Protein AF-0000000080838580 (afdb_homodimer)

Structure (mmCIF, N/CA/C/O backbone):
data_AF-0000000080838580-model_v1
#
loop_
_entity.id
_entity.type
_entity.pdbx_description
1 polymer 'Uncharacterized protein'
#
loop_
_atom_site.group_PDB
_atom_site.id
_atom_site.type_symbol
_atom_site.label_atom_id
_atom_site.label_alt_id
_atom_site.label_comp_id
_atom_site.label_asym_id
_atom_site.label_entity_id
_atom_site.label_seq_id
_atom_site.pdbx_PDB_ins_code
_atom_site.Cartn_x
_atom_site.Cartn_y
_atom_site.Cartn_z
_atom_site.occupancy
_atom_site.B_iso_or_equiv
_atom_site.auth_seq_id
_atom_site.auth_comp_id
_atom_site.auth_asym_id
_atom_site.auth_atom_id
_atom_site.pdbx_PDB_model_num
ATOM 1 N N . MET A 1 1 ? -14.602 27.422 -0.033 1 54.56 1 MET A N 1
ATOM 2 C CA . MET A 1 1 ? -15.273 26.141 -0.211 1 54.56 1 MET A CA 1
ATOM 3 C C . MET A 1 1 ? -15.5 25.453 1.131 1 54.56 1 MET A C 1
ATOM 5 O O . MET A 1 1 ? -14.609 25.438 1.981 1 54.56 1 MET A O 1
ATOM 9 N N . ASP A 1 2 ? -16.719 25.078 1.575 1 74.81 2 ASP A N 1
ATOM 10 C CA . ASP A 1 2 ? -17.125 24.5 2.859 1 74.81 2 ASP A CA 1
ATOM 11 C C . ASP A 1 2 ? -16.375 23.203 3.135 1 74.81 2 ASP A C 1
ATOM 13 O O . ASP A 1 2 ? -16.125 22.422 2.213 1 74.81 2 ASP A O 1
ATOM 17 N N . LYS A 1 3 ? -15.555 23.125 4.098 1 78.5 3 LYS A N 1
ATOM 18 C CA . LYS A 1 3 ? -14.742 21.984 4.535 1 78.5 3 LYS A CA 1
ATOM 19 C C . LYS A 1 3 ? -15.484 20.672 4.324 1 78.5 3 LYS A C 1
ATOM 21 O O . LYS A 1 3 ? -14.883 19.672 3.918 1 78.5 3 LYS A O 1
ATOM 26 N N . ASN A 1 4 ? -16.719 20.703 4.469 1 80.69 4 ASN A N 1
ATOM 27 C CA . ASN A 1 4 ? -17.547 19.516 4.293 1 80.69 4 ASN A CA 1
ATOM 28 C C . ASN A 1 4 ? -17.625 19.094 2.83 1 80.69 4 ASN A C 1
ATOM 30 O O . ASN A 1 4 ? -17.609 17.906 2.521 1 80.69 4 ASN A O 1
ATOM 34 N N . TYR A 1 5 ? -17.625 20.141 2.041 1 82.31 5 TYR A N 1
ATOM 35 C CA . TYR A 1 5 ? -17.672 19.844 0.613 1 82.31 5 TYR A CA 1
ATOM 36 C C . TYR A 1 5 ? -16.359 19.234 0.136 1 82.31 5 TYR A C 1
ATOM 38 O O . TYR A 1 5 ? -16.359 18.266 -0.629 1 82.31 5 TYR A O 1
ATOM 46 N N . LYS A 1 6 ? -15.367 19.672 0.622 1 85.81 6 LYS A N 1
ATOM 47 C CA . LYS A 1 6 ? -14.047 19.188 0.215 1 85.81 6 LYS A CA 1
ATOM 48 C C . LYS A 1 6 ? -13.852 17.719 0.61 1 85.81 6 LYS A C 1
ATOM 50 O O . LYS A 1 6 ? -13.336 16.922 -0.178 1 85.81 6 LYS A O 1
ATOM 55 N N . ILE A 1 7 ? -14.258 17.344 1.806 1 89.69 7 ILE A N 1
ATOM 56 C CA . ILE A 1 7 ? -14.07 15.969 2.26 1 89.69 7 ILE A CA 1
ATOM 57 C C . ILE A 1 7 ? -14.992 15.031 1.469 1 89.69 7 ILE A C 1
ATOM 59 O O . ILE A 1 7 ? -14.609 13.906 1.145 1 89.69 7 ILE A O 1
ATOM 63 N N . THR A 1 8 ? -16.109 15.602 1.149 1 89 8 THR A N 1
ATOM 64 C CA . THR A 1 8 ? -17.031 14.797 0.361 1 89 8 THR A CA 1
ATOM 65 C C . THR A 1 8 ? -16.453 14.5 -1.02 1 89 8 THR A C 1
ATOM 67 O O . THR A 1 8 ? -16.5 13.359 -1.488 1 89 8 THR A O 1
ATOM 70 N N . LEU A 1 9 ? -15.922 15.438 -1.668 1 89.06 9 LEU A N 1
ATOM 71 C CA . LEU A 1 9 ? -15.32 15.258 -2.982 1 89.06 9 LEU A CA 1
ATOM 72 C C . LEU A 1 9 ? -14.109 14.328 -2.904 1 89.06 9 LEU A C 1
ATOM 74 O O . LEU A 1 9 ? -13.93 13.469 -3.768 1 89.06 9 LEU A O 1
ATOM 78 N N . SER A 1 10 ? -13.359 14.523 -1.883 1 91.06 10 SER A N 1
ATOM 79 C CA . SER A 1 10 ? -12.18 13.68 -1.72 1 91.06 10 SER A CA 1
ATOM 80 C C . SER A 1 10 ? -12.578 12.211 -1.551 1 91.06 10 SER A C 1
ATOM 82 O O . SER A 1 10 ? -11.906 11.32 -2.078 1 91.06 10 SER A O 1
ATOM 84 N N . LYS A 1 11 ? -13.594 12.023 -0.846 1 92.75 11 LYS A N 1
ATOM 85 C CA . LYS A 1 11 ? -14.078 10.664 -0.661 1 92.75 11 LYS A CA 1
ATOM 86 C C . LYS A 1 11 ? -14.539 10.062 -1.984 1 92.75 11 LYS A C 1
ATOM 88 O O . LYS A 1 11 ? -14.266 8.891 -2.268 1 92.75 11 LYS A O 1
ATOM 93 N N . GLU A 1 12 ? -15.203 10.828 -2.789 1 89.31 12 GLU A N 1
ATOM 94 C CA . GLU A 1 12 ? -15.695 10.328 -4.07 1 89.31 12 GLU A CA 1
ATOM 95 C C . GLU A 1 12 ? -14.547 10.016 -5.02 1 89.31 12 GLU A C 1
ATOM 97 O O . GLU A 1 12 ? -14.57 9 -5.719 1 89.31 12 GLU A O 1
ATOM 102 N N . VAL A 1 13 ? -13.625 10.836 -5.066 1 89.94 13 VAL A N 1
ATOM 103 C CA . VAL A 1 13 ? -12.453 10.594 -5.906 1 89.94 13 VAL A CA 1
ATOM 104 C C . VAL A 1 13 ? -11.727 9.336 -5.434 1 89.94 13 VAL A C 1
ATOM 106 O O . VAL A 1 13 ? -11.344 8.492 -6.246 1 89.94 13 VAL A O 1
ATOM 109 N N . ALA A 1 14 ? -11.539 9.203 -4.059 1 92.56 14 ALA A N 1
ATOM 110 C CA . ALA A 1 14 ? -10.891 8.016 -3.508 1 92.56 14 ALA A CA 1
ATOM 111 C C . ALA A 1 14 ? -11.664 6.75 -3.877 1 92.56 14 ALA A C 1
ATOM 113 O O . ALA A 1 14 ? -11.062 5.719 -4.188 1 92.56 14 ALA A O 1
ATOM 114 N N . ARG A 1 15 ? -12.961 6.828 -3.898 1 92.62 15 ARG A N 1
ATOM 115 C CA . ARG A 1 15 ? -13.797 5.699 -4.277 1 92.62 15 ARG A CA 1
ATOM 116 C C . ARG A 1 15 ? -13.523 5.273 -5.719 1 92.62 15 ARG A C 1
ATOM 118 O O . ARG A 1 15 ? -13.312 4.09 -5.992 1 92.62 15 ARG A O 1
ATOM 125 N N . GLU A 1 16 ? -13.523 6.199 -6.59 1 90.12 16 GLU A N 1
ATOM 126 C CA . GLU A 1 16 ? -13.305 5.914 -8.008 1 90.12 16 GLU A CA 1
ATOM 127 C C . GLU A 1 16 ? -11.914 5.332 -8.242 1 90.12 16 GLU A C 1
ATOM 129 O O . GLU A 1 16 ? -11.75 4.395 -9.023 1 90.12 16 GLU A O 1
ATOM 134 N N . CYS A 1 17 ? -10.992 5.914 -7.574 1 91.94 17 CYS A N 1
ATOM 135 C CA . CYS A 1 17 ? -9.633 5.414 -7.711 1 91.94 17 CYS A CA 1
ATOM 136 C C . CYS A 1 17 ? -9.508 4 -7.16 1 91.94 17 CYS A C 1
ATOM 138 O O . CYS A 1 17 ? -8.805 3.166 -7.73 1 91.94 17 CYS A O 1
ATOM 140 N N . ALA A 1 18 ? -10.18 3.74 -6.031 1 94.38 18 ALA A N 1
ATOM 141 C CA . ALA A 1 18 ? -10.164 2.398 -5.453 1 94.38 18 ALA A CA 1
ATOM 142 C C . ALA A 1 18 ? -10.789 1.384 -6.406 1 94.38 18 ALA A C 1
ATOM 144 O O . ALA A 1 18 ? -10.281 0.269 -6.555 1 94.38 18 ALA A O 1
ATOM 145 N N . TRP A 1 19 ? -11.766 1.766 -7.121 1 92.44 19 TRP A N 1
ATOM 146 C CA . TRP A 1 19 ? -12.367 0.903 -8.133 1 92.44 19 TRP A CA 1
ATOM 147 C C . TRP A 1 19 ? -11.375 0.602 -9.25 1 92.44 19 TRP A C 1
ATOM 149 O O . TRP A 1 19 ? -11.375 -0.502 -9.805 1 92.44 19 TRP A O 1
ATOM 159 N N . GLY A 1 20 ? -10.664 1.618 -9.609 1 90.38 20 GLY A N 1
ATOM 160 C CA . GLY A 1 20 ? -9.617 1.401 -10.594 1 90.38 20 GLY A CA 1
ATOM 161 C C . GLY A 1 20 ? -8.625 0.331 -10.18 1 90.38 20 GLY A C 1
ATOM 162 O O . GLY A 1 20 ? -8.203 -0.482 -11.008 1 90.38 20 GLY A O 1
ATOM 163 N N . VAL A 1 21 ? -8.281 0.317 -8.914 1 90.94 21 VAL A N 1
ATOM 164 C CA . VAL A 1 21 ? -7.363 -0.688 -8.383 1 90.94 21 VAL A CA 1
ATOM 165 C C . VAL A 1 21 ? -7.996 -2.072 -8.492 1 90.94 21 VAL A C 1
ATOM 167 O O . VAL A 1 21 ? -7.359 -3.02 -8.961 1 90.94 21 VAL A O 1
ATOM 170 N N . LEU A 1 22 ? -9.266 -2.141 -8.125 1 93.81 22 LEU A N 1
ATOM 171 C CA . LEU A 1 22 ? -9.961 -3.418 -8.188 1 93.81 22 LEU A CA 1
ATOM 172 C C . LEU A 1 22 ? -10.055 -3.922 -9.625 1 93.81 22 LEU A C 1
ATOM 174 O O . LEU A 1 22 ? -9.906 -5.121 -9.875 1 93.81 22 LEU A O 1
ATOM 178 N N . ALA A 1 23 ? -10.289 -3.055 -10.531 1 91.38 23 ALA A N 1
ATOM 179 C CA . ALA A 1 23 ? -10.352 -3.428 -11.938 1 91.38 23 ALA A CA 1
ATOM 180 C C . ALA A 1 23 ? -9.008 -3.971 -12.422 1 91.38 23 ALA A C 1
ATOM 182 O O . ALA A 1 23 ? -8.953 -4.945 -13.172 1 91.38 23 ALA A O 1
ATOM 183 N N . LYS A 1 24 ? -7.957 -3.326 -12.07 1 90.94 24 LYS A N 1
ATOM 184 C CA . LYS A 1 24 ? -6.625 -3.797 -12.453 1 90.94 24 LYS A CA 1
ATOM 185 C C . LYS A 1 24 ? -6.344 -5.18 -11.867 1 90.94 24 LYS A C 1
ATOM 187 O O . LYS A 1 24 ? -5.727 -6.02 -12.523 1 90.94 24 LYS A O 1
ATOM 192 N N . ILE A 1 25 ? -6.75 -5.41 -10.555 1 91.5 25 ILE A N 1
ATOM 193 C CA . ILE A 1 25 ? -6.574 -6.719 -9.938 1 91.5 25 ILE A CA 1
ATOM 194 C C . ILE A 1 25 ? -7.273 -7.781 -10.781 1 91.5 25 ILE A C 1
ATOM 196 O O . ILE A 1 25 ? -6.688 -8.828 -11.086 1 91.5 25 ILE A O 1
ATOM 200 N N . SER A 1 26 ? -8.469 -7.465 -11.203 1 90 26 SER A N 1
ATOM 201 C CA . SER A 1 26 ? -9.234 -8.406 -12.008 1 90 26 SER A CA 1
ATOM 202 C C . SER A 1 26 ? -8.523 -8.711 -13.328 1 90 26 SER A C 1
ATOM 204 O O . SER A 1 26 ? -8.445 -9.867 -13.742 1 90 26 SER A O 1
ATOM 206 N N . LYS A 1 27 ? -8.008 -7.727 -13.953 1 89.69 27 LYS A N 1
ATOM 207 C CA . LYS A 1 27 ? -7.289 -7.898 -15.211 1 89.69 27 LYS A CA 1
ATOM 208 C C . LYS A 1 27 ? -6.043 -8.758 -15.016 1 89.69 27 LYS A C 1
ATOM 210 O O . LYS A 1 27 ? -5.754 -9.633 -15.836 1 89.69 27 LYS A O 1
ATOM 215 N N 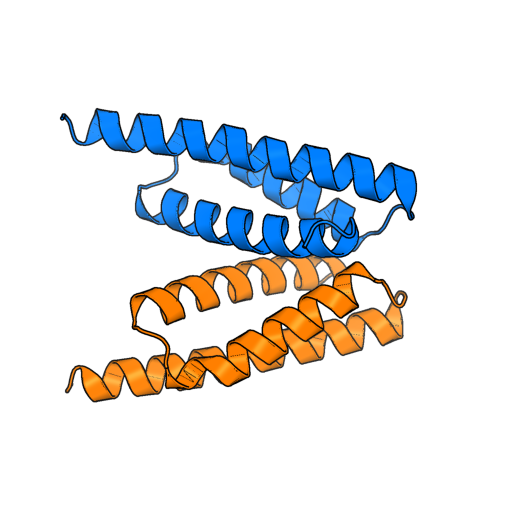. ILE A 1 28 ? -5.285 -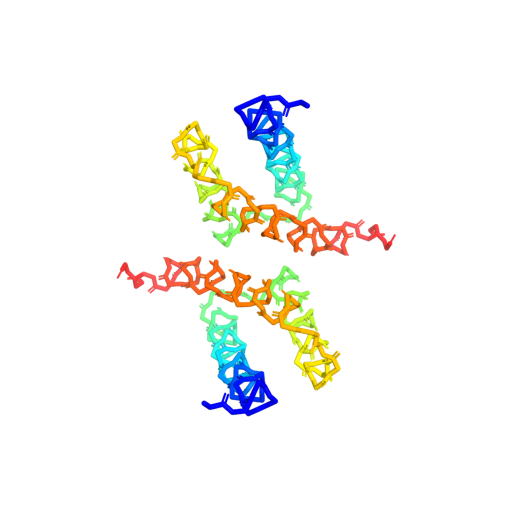8.523 -13.938 1 87.44 28 ILE A N 1
ATOM 216 C CA . ILE A 1 28 ? -4.059 -9.258 -13.648 1 87.44 28 ILE A CA 1
ATOM 217 C C . ILE A 1 28 ? -4.391 -10.719 -13.344 1 87.44 28 ILE A C 1
ATOM 219 O O . ILE A 1 28 ? -3.695 -11.633 -13.805 1 87.44 28 ILE A O 1
ATOM 223 N N . GLU A 1 29 ? -5.473 -10.938 -12.586 1 85.06 29 GLU A N 1
ATOM 224 C CA . GLU A 1 29 ? -5.891 -12.297 -12.266 1 85.06 29 GLU A CA 1
ATOM 225 C C . GLU A 1 29 ? -6.328 -13.047 -13.516 1 85.06 29 GLU A C 1
ATOM 227 O O . GLU A 1 29 ? -6.109 -14.258 -13.633 1 85.06 29 GLU A O 1
ATOM 232 N N . ASP A 1 30 ? -6.82 -12.344 -14.477 1 82.12 30 ASP A N 1
ATOM 233 C CA . ASP A 1 30 ? -7.273 -12.938 -15.727 1 82.12 30 ASP A CA 1
ATOM 234 C C . ASP A 1 30 ? -6.094 -13.289 -16.625 1 82.12 30 ASP A C 1
ATOM 236 O O . ASP A 1 30 ? -6.172 -14.219 -17.438 1 82.12 30 ASP A O 1
ATOM 240 N N . THR A 1 31 ? -4.984 -12.508 -16.469 1 80.62 31 THR A N 1
ATOM 241 C CA . THR A 1 31 ? -3.883 -12.633 -17.422 1 80.62 31 THR A CA 1
ATOM 242 C C . THR A 1 31 ? -2.793 -13.547 -16.859 1 80.62 31 THR A C 1
ATOM 244 O O . THR A 1 31 ? -2.148 -14.281 -17.625 1 80.62 31 THR A O 1
ATOM 247 N N . ILE A 1 32 ? -2.475 -13.422 -15.641 1 73 32 ILE A N 1
ATOM 248 C CA . ILE A 1 32 ? -1.345 -14.188 -15.125 1 73 32 ILE A CA 1
ATOM 249 C C . ILE A 1 32 ? -1.851 -15.32 -14.242 1 73 32 ILE A C 1
ATOM 251 O O . ILE A 1 32 ? -1.564 -16.5 -14.5 1 73 32 ILE A O 1
ATOM 255 N N . GLU A 1 33 ? -2.473 -15.305 -13.203 1 70.69 33 GLU A N 1
ATOM 256 C CA . GLU A 1 33 ? -3.021 -16.344 -12.336 1 70.69 33 GLU A CA 1
ATOM 257 C C . GLU A 1 33 ? -3.635 -15.742 -11.078 1 70.69 33 GLU A C 1
ATOM 259 O O . GLU A 1 33 ? -3.145 -14.734 -10.562 1 70.69 33 GLU A O 1
ATOM 264 N N . LYS A 1 34 ? -4.598 -16.453 -10.727 1 77.94 34 LYS A N 1
ATOM 265 C CA . LYS A 1 34 ? -5.188 -16.109 -9.438 1 77.94 34 LYS A CA 1
ATOM 266 C C . LYS A 1 34 ? -4.195 -16.344 -8.305 1 77.94 34 LYS A C 1
ATOM 268 O O . LYS A 1 34 ? -3.43 -17.312 -8.32 1 77.94 34 LYS A O 1
ATOM 273 N N . SER A 1 35 ? -4.098 -15.289 -7.461 1 85.88 35 SER A N 1
ATOM 274 C CA . SER A 1 35 ? -3.197 -15.414 -6.32 1 85.88 35 SER A CA 1
ATOM 275 C C . SER A 1 35 ? -3.893 -15.023 -5.023 1 85.88 35 SER A C 1
ATOM 277 O O . SER A 1 35 ? -4.746 -14.133 -5.012 1 85.88 35 SER A O 1
ATOM 279 N N . LEU A 1 36 ? -3.533 -15.727 -4 1 86.88 36 LEU A N 1
ATOM 280 C CA . LEU A 1 36 ? -4.051 -15.43 -2.67 1 86.88 36 LEU A CA 1
ATOM 281 C C . LEU A 1 36 ? -3.787 -13.977 -2.295 1 86.88 36 LEU A C 1
ATOM 283 O O . LEU A 1 36 ? -4.637 -13.32 -1.685 1 86.88 36 LEU A O 1
ATOM 287 N N . LEU A 1 37 ? -2.645 -13.477 -2.596 1 90.19 37 LEU A N 1
ATOM 288 C CA . LEU A 1 37 ? -2.289 -12.094 -2.295 1 90.19 37 LEU A CA 1
ATOM 289 C C . LEU A 1 37 ? -3.27 -11.133 -2.947 1 90.19 37 LEU A C 1
ATOM 291 O O . LEU A 1 37 ? -3.785 -10.219 -2.289 1 90.19 37 LEU A O 1
ATOM 295 N N . LEU A 1 38 ? -3.568 -11.289 -4.191 1 92.44 38 LEU A N 1
ATOM 296 C CA . LEU A 1 38 ? -4.484 -10.406 -4.902 1 92.44 38 LEU A CA 1
ATOM 297 C C . LEU A 1 38 ? -5.898 -10.516 -4.34 1 92.44 38 LEU A C 1
ATOM 299 O O . LEU A 1 38 ? -6.621 -9.523 -4.258 1 92.44 38 LEU A O 1
ATOM 303 N N . GLU A 1 39 ? -6.309 -11.727 -3.961 1 91.69 39 GLU A N 1
ATOM 304 C CA . GLU A 1 39 ? -7.617 -11.922 -3.35 1 91.69 39 GLU A CA 1
ATOM 305 C C . GLU A 1 39 ? -7.742 -11.141 -2.045 1 91.69 39 GLU A C 1
ATOM 307 O O . GLU A 1 39 ? -8.773 -10.516 -1.786 1 91.69 39 GLU A O 1
ATOM 312 N N . ILE A 1 40 ? -6.73 -11.258 -1.245 1 93 40 ILE A N 1
ATOM 313 C CA . ILE A 1 40 ? -6.754 -10.57 0.04 1 93 40 ILE A CA 1
ATOM 314 C C . ILE A 1 40 ? -6.758 -9.055 -0.185 1 93 40 ILE A C 1
ATOM 316 O O . ILE A 1 40 ? -7.496 -8.328 0.479 1 93 40 ILE A O 1
ATOM 320 N N . ILE A 1 41 ? -5.949 -8.539 -1.086 1 94.25 41 ILE A N 1
ATOM 321 C CA . ILE A 1 41 ? -5.945 -7.109 -1.39 1 94.25 41 ILE A CA 1
ATOM 322 C C . ILE A 1 41 ? -7.328 -6.688 -1.892 1 94.25 41 ILE A C 1
ATOM 324 O O . ILE A 1 41 ? -7.844 -5.637 -1.502 1 94.25 41 ILE A O 1
ATOM 328 N N . ASN A 1 42 ? -7.945 -7.461 -2.771 1 94.56 42 ASN A N 1
ATOM 329 C CA . ASN A 1 42 ? -9.289 -7.191 -3.27 1 94.56 42 ASN A CA 1
ATOM 330 C C . ASN A 1 42 ? -10.297 -7.055 -2.127 1 94.56 42 ASN A C 1
ATOM 332 O O . ASN A 1 42 ? -11.07 -6.098 -2.094 1 94.56 42 ASN A O 1
ATOM 336 N N . LYS A 1 43 ? -10.211 -7.961 -1.27 1 95.12 43 LYS A N 1
ATOM 337 C CA . LYS A 1 43 ? -11.117 -7.934 -0.124 1 95.12 43 LYS A CA 1
ATOM 338 C C . LYS A 1 43 ? -10.875 -6.695 0.734 1 95.12 43 LYS A C 1
ATOM 340 O O . LYS A 1 43 ? -11.828 -6.047 1.174 1 95.12 43 LYS A O 1
ATOM 345 N N . GLU A 1 44 ? -9.602 -6.426 1.052 1 94.19 44 GLU A N 1
ATOM 346 C CA . GLU A 1 44 ? -9.266 -5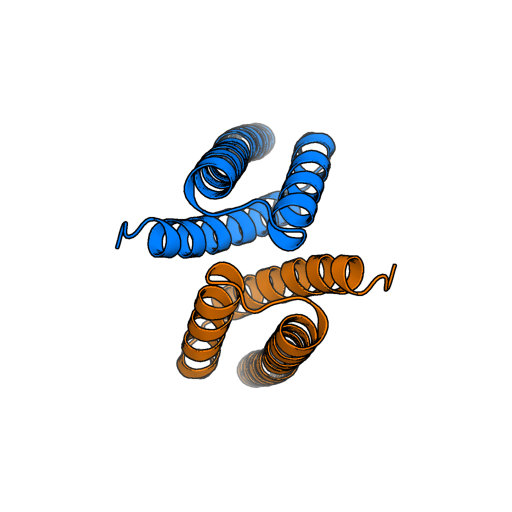.25 1.845 1 94.19 44 GLU A CA 1
ATOM 347 C C . GLU A 1 44 ? -9.805 -3.977 1.205 1 94.19 44 GLU A C 1
ATOM 349 O O . GLU A 1 44 ? -10.328 -3.102 1.898 1 94.19 44 GLU A O 1
ATOM 354 N N . PHE A 1 45 ? -9.703 -3.791 -0.081 1 94.88 45 PHE A N 1
ATOM 355 C CA . PHE A 1 45 ? -10.211 -2.613 -0.777 1 94.88 45 PHE A CA 1
ATOM 356 C C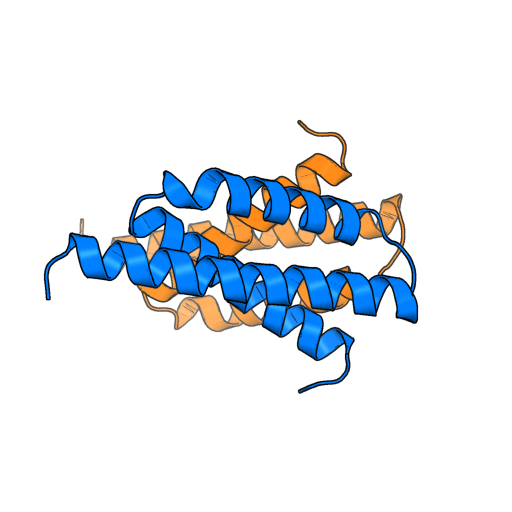 . PHE A 1 45 ? -11.727 -2.568 -0.723 1 94.88 45 PHE A C 1
ATOM 358 O O . PHE A 1 45 ? -12.32 -1.498 -0.548 1 94.88 45 PHE A O 1
ATOM 365 N N . GLY A 1 46 ? -12.328 -3.736 -0.947 1 93.69 46 GLY A N 1
ATOM 366 C CA . GLY A 1 46 ? -13.773 -3.779 -0.78 1 93.69 46 GLY A CA 1
ATOM 367 C C . GLY A 1 46 ? -14.234 -3.254 0.567 1 93.69 46 GLY A C 1
ATOM 368 O O . GLY A 1 46 ? -15.148 -2.426 0.638 1 93.69 46 GLY A O 1
ATOM 369 N N . ASP A 1 47 ? -13.57 -3.717 1.63 1 95.06 47 ASP A N 1
ATOM 370 C CA . ASP A 1 47 ? -13.891 -3.273 2.984 1 95.06 47 ASP A CA 1
ATOM 371 C C . ASP A 1 47 ? -13.656 -1.772 3.139 1 95.06 47 ASP A C 1
ATOM 373 O O . ASP A 1 47 ? -14.477 -1.072 3.744 1 95.06 47 ASP A O 1
ATOM 377 N N . LYS A 1 48 ? -12.562 -1.303 2.627 1 94.81 48 LYS A N 1
ATOM 378 C CA . LYS A 1 48 ? -12.234 0.114 2.742 1 94.81 48 LYS A CA 1
ATOM 379 C C . LYS A 1 48 ? -13.242 0.98 1.997 1 94.81 48 LYS A C 1
ATOM 381 O O . LYS A 1 48 ? -13.609 2.059 2.469 1 94.81 48 LYS A O 1
ATOM 386 N N . ILE A 1 49 ? -13.648 0.572 0.829 1 94.56 49 ILE A N 1
ATOM 387 C CA . ILE A 1 49 ? -14.648 1.314 0.063 1 94.56 49 ILE A CA 1
ATOM 388 C C . ILE A 1 49 ? -15.945 1.396 0.854 1 94.56 49 ILE A C 1
ATOM 390 O O . ILE A 1 49 ? -16.609 2.439 0.88 1 94.56 49 ILE A O 1
ATOM 394 N N . GLN A 1 50 ? -16.312 0.332 1.501 1 94.94 50 GLN A N 1
ATOM 395 C CA . GLN A 1 50 ? -17.516 0.308 2.316 1 94.94 50 GLN A CA 1
ATOM 396 C C . GLN A 1 50 ? -17.422 1.278 3.488 1 94.94 50 GLN A C 1
ATOM 398 O O . GLN A 1 50 ? -18.406 1.869 3.906 1 94.94 50 GLN A O 1
ATOM 403 N N . ASP A 1 51 ? -16.25 1.429 4.012 1 95.06 51 ASP A N 1
ATOM 404 C CA . ASP A 1 51 ? -16.031 2.268 5.184 1 95.06 51 ASP A CA 1
ATOM 405 C C . ASP A 1 51 ? -15.812 3.725 4.785 1 95.06 51 ASP A C 1
ATOM 407 O O . ASP A 1 51 ? -15.773 4.609 5.645 1 95.06 51 ASP A O 1
ATOM 411 N N . LEU A 1 52 ? -15.664 4.016 3.535 1 94.25 52 LEU A N 1
ATOM 412 C CA . LEU A 1 52 ? -15.242 5.312 3.014 1 94.25 52 LEU A CA 1
ATOM 413 C C . LEU A 1 52 ? -16.156 6.422 3.527 1 94.25 52 LEU A C 1
ATOM 415 O O . LEU A 1 52 ? -15.68 7.492 3.92 1 94.25 52 LEU A O 1
ATOM 419 N N . PRO A 1 53 ? -17.5 6.27 3.6 1 92.5 53 PRO A N 1
ATOM 420 C CA . PRO A 1 53 ? -18.391 7.34 4.062 1 92.5 53 PRO A CA 1
ATOM 421 C C . PRO A 1 53 ? -18.078 7.781 5.492 1 92.5 53 PRO A C 1
ATOM 423 O O . PRO A 1 53 ? -18.359 8.93 5.859 1 92.5 53 PRO A O 1
ATOM 426 N N . LYS A 1 54 ? -17.484 6.953 6.281 1 95.19 54 LYS A N 1
ATOM 427 C CA . LYS A 1 54 ? -17.219 7.242 7.688 1 95.19 54 LYS A CA 1
ATOM 428 C C . LYS A 1 54 ? -15.789 7.758 7.883 1 95.19 54 LYS A C 1
ATOM 430 O O . LYS A 1 54 ? -15.422 8.172 8.984 1 95.19 54 LYS A O 1
ATOM 435 N N . MET A 1 55 ? -15 7.805 6.891 1 94.19 55 MET A N 1
ATOM 436 C CA . MET A 1 55 ? -13.586 8.148 7 1 94.19 55 MET A CA 1
ATOM 437 C C . MET A 1 55 ? -13.398 9.648 7.223 1 94.19 55 MET A C 1
ATOM 439 O O . MET A 1 55 ? -14.125 10.453 6.641 1 94.19 55 MET A O 1
ATOM 443 N N . THR A 1 56 ? -12.438 9.93 8.109 1 94.75 56 THR A N 1
ATOM 444 C CA . THR A 1 56 ? -11.984 11.305 8.266 1 94.75 56 THR A CA 1
ATOM 445 C C . THR A 1 56 ? -11.109 11.727 7.082 1 94.75 56 THR A C 1
ATOM 447 O O . THR A 1 56 ? -10.789 10.906 6.223 1 94.75 56 THR A O 1
ATOM 450 N N . GLU A 1 57 ? -10.758 12.984 7.066 1 92.56 57 GLU A N 1
ATOM 451 C CA . GLU A 1 57 ? -9.867 13.484 6.02 1 92.56 57 GLU A CA 1
ATOM 452 C C . GLU A 1 57 ? -8.531 12.742 6.039 1 92.56 57 GLU A C 1
ATOM 454 O O . GLU A 1 57 ? -8.008 12.367 4.988 1 92.56 57 GLU A O 1
ATOM 459 N N . LYS A 1 58 ? -8.047 12.547 7.203 1 94.19 58 LYS A N 1
ATOM 460 C CA . LYS A 1 58 ? -6.77 11.844 7.34 1 94.19 58 LYS 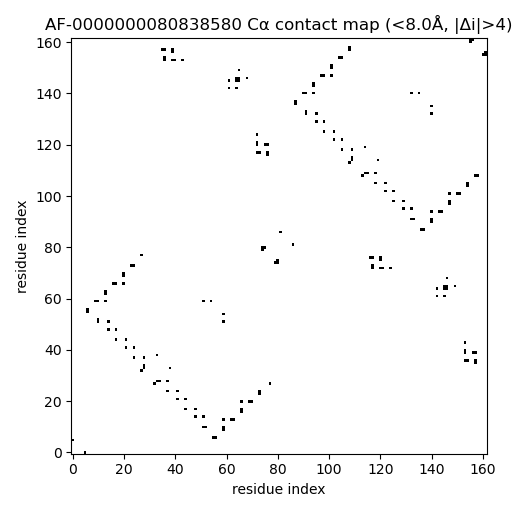A CA 1
ATOM 461 C C . LYS A 1 58 ? -6.879 10.406 6.848 1 94.19 58 LYS A C 1
ATOM 463 O O . LYS A 1 58 ? -5.969 9.898 6.191 1 94.19 58 LYS A O 1
ATOM 468 N N . ASP A 1 59 ? -7.965 9.789 7.121 1 95.75 59 ASP A N 1
ATOM 469 C CA . ASP A 1 59 ? -8.203 8.422 6.656 1 95.75 59 ASP A CA 1
ATOM 470 C C . ASP A 1 59 ? -8.195 8.359 5.129 1 95.75 59 ASP A C 1
ATOM 472 O O . ASP A 1 59 ? -7.633 7.434 4.543 1 95.75 59 ASP A O 1
ATOM 476 N N . VAL A 1 60 ? -8.883 9.305 4.531 1 94.75 60 VAL A N 1
ATOM 477 C CA . VAL A 1 60 ? -8.984 9.336 3.074 1 94.75 60 VAL A CA 1
ATOM 478 C C . VAL A 1 60 ? -7.598 9.555 2.469 1 94.75 60 VAL A C 1
ATOM 480 O O . VAL A 1 60 ? -7.23 8.898 1.493 1 94.75 60 VAL A O 1
ATOM 483 N N . GLU A 1 61 ? -6.895 10.453 3.018 1 94.75 61 GLU A N 1
ATOM 484 C CA . GLU A 1 61 ? -5.531 10.695 2.561 1 94.75 61 GLU A CA 1
ATOM 485 C C . GLU A 1 61 ? -4.695 9.422 2.637 1 94.75 61 GLU A C 1
ATOM 487 O O . GLU A 1 61 ? -3.947 9.102 1.706 1 94.75 61 GLU A O 1
ATOM 492 N N . ASN A 1 62 ? -4.793 8.703 3.727 1 96.44 62 ASN A N 1
ATOM 493 C CA . ASN A 1 62 ? -4.074 7.441 3.881 1 96.44 62 ASN A CA 1
ATOM 494 C C . ASN A 1 62 ? -4.488 6.426 2.82 1 96.44 62 ASN A C 1
ATOM 496 O O . ASN A 1 62 ? -3.643 5.719 2.268 1 96.44 62 ASN A O 1
ATOM 500 N N . PHE A 1 63 ? -5.754 6.344 2.584 1 97 63 PHE A N 1
ATOM 501 C CA . PHE A 1 63 ? -6.273 5.418 1.582 1 97 63 PHE A CA 1
ATOM 502 C C . PHE A 1 63 ? -5.73 5.758 0.199 1 97 63 PHE A C 1
ATOM 504 O O . PHE A 1 63 ? -5.355 4.863 -0.562 1 97 63 PHE A O 1
ATOM 511 N N . GLU A 1 64 ? -5.676 7.027 -0.08 1 95.38 64 GLU A N 1
ATOM 512 C CA . GLU A 1 64 ? -5.152 7.473 -1.368 1 95.38 64 GLU A CA 1
ATOM 513 C C . GLU A 1 64 ? -3.686 7.082 -1.531 1 95.38 64 GLU A C 1
ATOM 515 O O . GLU A 1 64 ? -3.236 6.781 -2.641 1 95.38 64 GLU A O 1
ATOM 520 N N . VAL A 1 65 ? -2.98 7.16 -0.499 1 96.44 65 VAL A N 1
ATOM 521 C CA . VAL A 1 65 ? -1.578 6.758 -0.529 1 96.44 65 VAL A CA 1
ATOM 522 C C . VAL A 1 65 ? -1.472 5.285 -0.927 1 96.44 65 VAL A C 1
ATOM 524 O O . VAL A 1 65 ? -0.64 4.922 -1.76 1 96.44 65 VAL A O 1
ATOM 527 N N . ILE A 1 66 ? -2.312 4.43 -0.36 1 97.25 66 ILE A N 1
ATOM 528 C CA . ILE A 1 66 ? -2.32 3.004 -0.66 1 97.25 66 ILE A CA 1
ATOM 529 C C . ILE A 1 66 ? -2.691 2.787 -2.125 1 97.25 66 ILE A C 1
ATOM 531 O O . ILE A 1 66 ? -2.062 1.983 -2.818 1 97.25 66 ILE A O 1
ATOM 535 N N . ILE A 1 67 ? -3.666 3.49 -2.559 1 96.69 67 ILE A N 1
ATOM 536 C CA . ILE A 1 67 ? -4.129 3.387 -3.939 1 96.69 67 ILE A CA 1
ATOM 537 C C . ILE A 1 67 ? -2.982 3.715 -4.895 1 96.69 67 ILE A C 1
ATOM 539 O O . ILE A 1 67 ? -2.727 2.973 -5.844 1 96.69 67 ILE A O 1
ATOM 543 N N . ARG A 1 68 ? -2.338 4.859 -4.648 1 96.19 68 ARG A N 1
ATOM 544 C CA . ARG A 1 68 ? -1.237 5.273 -5.512 1 96.19 68 ARG A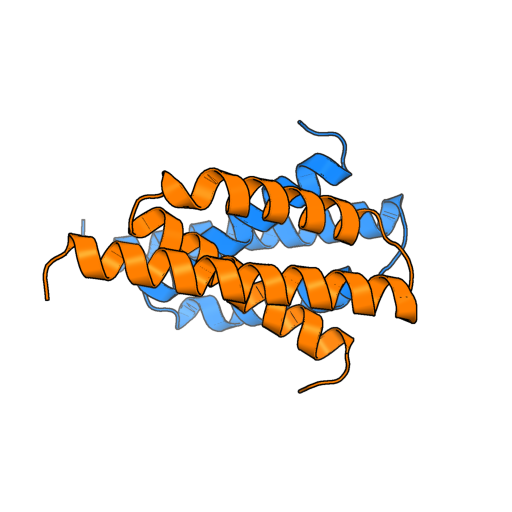 CA 1
ATOM 545 C C . ARG A 1 68 ? -0.134 4.223 -5.535 1 96.19 68 ARG A C 1
ATOM 547 O O . ARG A 1 68 ? 0.41 3.912 -6.598 1 96.19 68 ARG A O 1
ATOM 554 N N . PHE A 1 69 ? 0.219 3.684 -4.363 1 96.06 69 PHE A N 1
ATOM 555 C CA . PHE A 1 69 ? 1.255 2.66 -4.285 1 96.06 69 PHE A CA 1
ATOM 556 C C . PHE A 1 69 ? 0.876 1.441 -5.117 1 96.06 69 PHE A C 1
ATOM 558 O O . PHE A 1 69 ? 1.671 0.97 -5.934 1 96.06 69 PHE A O 1
ATOM 565 N N . LEU A 1 70 ? -0.332 0.929 -4.969 1 96.56 70 LEU A N 1
ATOM 566 C CA . LEU A 1 70 ? -0.748 -0.283 -5.668 1 96.56 70 LEU A CA 1
ATOM 567 C C . LEU A 1 70 ? -0.878 -0.03 -7.164 1 96.56 70 LEU A C 1
ATOM 569 O O . LEU A 1 70 ? -0.541 -0.895 -7.977 1 96.56 70 LEU A O 1
ATOM 573 N N . ASN A 1 71 ? -1.351 1.145 -7.512 1 94.94 71 ASN A N 1
ATOM 574 C CA . ASN A 1 71 ? -1.408 1.467 -8.938 1 94.94 71 ASN A CA 1
ATOM 575 C C . ASN A 1 71 ? -0.025 1.412 -9.578 1 94.94 71 ASN A C 1
ATOM 577 O O . ASN A 1 71 ? 0.126 0.906 -10.695 1 94.94 71 ASN A O 1
ATOM 581 N N . ASN A 1 72 ? 0.918 2.002 -8.914 1 94.25 72 ASN A N 1
ATOM 582 C CA . ASN A 1 72 ? 2.285 1.955 -9.422 1 94.25 72 ASN A CA 1
ATOM 583 C C . ASN A 1 72 ? 2.775 0.519 -9.578 1 94.25 72 ASN A C 1
ATOM 585 O O . ASN A 1 72 ? 3.365 0.168 -10.602 1 94.25 72 ASN A O 1
ATOM 589 N N . VAL A 1 73 ? 2.535 -0.312 -8.594 1 94 73 VAL A N 1
ATOM 590 C CA . VAL A 1 73 ? 2.951 -1.711 -8.609 1 94 73 VAL A CA 1
ATOM 591 C C . VAL A 1 73 ? 2.262 -2.439 -9.766 1 94 73 VAL A C 1
ATOM 593 O O . VAL A 1 73 ? 2.908 -3.16 -10.523 1 94 73 VAL A O 1
ATOM 596 N N . PHE A 1 74 ? 1 -2.223 -9.914 1 93 74 PHE A N 1
ATOM 597 C CA . PHE A 1 74 ? 0.233 -2.932 -10.93 1 93 74 PHE A CA 1
ATOM 598 C C . PHE A 1 74 ? 0.597 -2.439 -12.328 1 93 74 PHE A C 1
ATOM 600 O O . PHE A 1 74 ? 0.589 -3.213 -13.289 1 93 74 PHE A O 1
ATOM 607 N N . ASN A 1 75 ? 0.896 -1.146 -12.414 1 92.19 75 ASN A N 1
ATOM 608 C CA . ASN A 1 75 ? 1.392 -0.642 -13.695 1 92.19 75 ASN A CA 1
ATOM 609 C C . ASN A 1 75 ? 2.672 -1.355 -14.117 1 92.19 75 ASN A C 1
ATOM 611 O O . ASN A 1 75 ? 2.846 -1.675 -15.297 1 92.19 75 ASN A O 1
ATOM 615 N N . LYS A 1 76 ? 3.516 -1.591 -13.211 1 90.69 76 LYS A N 1
ATOM 616 C CA . LYS A 1 76 ? 4.762 -2.297 -13.5 1 90.69 76 LYS A CA 1
ATOM 617 C C . LYS A 1 76 ? 4.492 -3.744 -13.898 1 90.69 76 LYS A C 1
ATOM 619 O O . LYS A 1 76 ? 5.176 -4.289 -14.766 1 90.69 76 LYS A O 1
ATOM 624 N N . ILE A 1 77 ? 3.488 -4.352 -13.25 1 88.25 77 ILE A N 1
ATOM 625 C CA . ILE A 1 77 ? 3.119 -5.723 -13.594 1 88.25 77 ILE A CA 1
ATOM 626 C C . ILE A 1 77 ? 2.623 -5.773 -15.039 1 88.25 77 ILE A C 1
ATOM 628 O O . ILE A 1 77 ? 2.932 -6.715 -15.773 1 88.25 77 ILE A O 1
ATOM 632 N N . GLN A 1 78 ? 1.891 -4.805 -15.406 1 87.19 78 GLN A N 1
ATOM 633 C CA . GLN A 1 78 ? 1.275 -4.777 -16.734 1 87.19 78 GLN A CA 1
ATOM 634 C C . GLN A 1 78 ? 2.229 -4.195 -17.766 1 87.19 78 GLN A C 1
ATOM 636 O O . GLN A 1 78 ? 1.905 -4.145 -18.953 1 87.19 78 GLN A O 1
ATOM 641 N N . GLY A 1 79 ? 3.434 -3.953 -17.359 1 79.25 79 GLY A N 1
ATOM 642 C CA . GLY A 1 79 ? 4.418 -3.43 -18.297 1 79.25 79 GLY A CA 1
ATOM 643 C C . GLY A 1 79 ? 4.188 -1.973 -18.641 1 79.25 79 GLY A C 1
ATOM 644 O O . GLY A 1 79 ? 4.582 -1.521 -19.719 1 79.25 79 GLY A O 1
ATOM 645 N N . GLU A 1 80 ? 3.254 -1.346 -17.891 1 61.72 80 GLU A N 1
ATOM 646 C CA . GLU A 1 80 ? 2.973 0.062 -18.156 1 61.72 80 GLU A CA 1
ATOM 647 C C . GLU A 1 80 ? 3.92 0.97 -17.375 1 61.72 80 GLU A C 1
ATOM 649 O O . GLU A 1 80 ? 4.043 0.847 -16.156 1 61.72 80 GLU A O 1
ATOM 654 N N . ASN A 1 81 ? 5.145 1.26 -17.766 1 50.72 81 ASN A N 1
ATOM 655 C CA . ASN A 1 81 ? 6.086 2.174 -17.125 1 50.72 81 ASN A CA 1
ATOM 656 C C . ASN A 1 81 ? 5.535 3.594 -17.062 1 50.72 81 ASN A C 1
ATOM 658 O O . ASN A 1 81 ? 4.793 4.016 -17.953 1 50.72 81 ASN A O 1
ATOM 662 N N . MET B 1 1 ? 11.5 18.781 21.859 1 55.44 1 MET B N 1
ATOM 663 C CA . MET B 1 1 ? 12.32 17.906 21.047 1 55.44 1 MET B CA 1
ATOM 664 C C . MET B 1 1 ? 12.578 18.516 19.672 1 55.44 1 MET B C 1
ATOM 666 O O . MET B 1 1 ? 11.672 19.078 19.062 1 55.44 1 MET B O 1
ATOM 670 N N . ASP B 1 2 ? 13.828 18.781 19.141 1 74.94 2 ASP B N 1
ATOM 671 C CA . ASP B 1 2 ? 14.242 19.453 17.906 1 74.94 2 ASP B CA 1
ATOM 672 C C . ASP B 1 2 ? 13.641 18.766 16.688 1 74.94 2 ASP B C 1
ATOM 674 O O . ASP B 1 2 ? 13.516 17.547 16.641 1 74.94 2 ASP B O 1
ATOM 678 N N . LYS B 1 3 ? 12.773 19.344 15.984 1 77.88 3 LYS B N 1
ATOM 679 C CA . LYS B 1 3 ? 12.07 18.891 14.789 1 77.88 3 LYS B CA 1
ATOM 680 C C . LYS B 1 3 ? 12.953 17.969 13.945 1 77.88 3 LYS B C 1
ATOM 682 O O . LYS B 1 3 ? 12.477 16.969 13.398 1 77.88 3 LYS B O 1
ATOM 687 N N . ASN B 1 4 ? 14.172 18.25 13.938 1 81.44 4 ASN B N 1
ATOM 688 C CA . ASN B 1 4 ? 15.133 17.453 13.18 1 81.44 4 ASN B CA 1
ATOM 689 C C . ASN B 1 4 ? 15.328 16.078 13.797 1 81.44 4 ASN B C 1
ATOM 691 O O . ASN B 1 4 ? 15.453 15.078 13.07 1 81.44 4 ASN B O 1
ATOM 695 N N . TYR B 1 5 ? 15.273 16.125 15.109 1 82.19 5 TYR B N 1
ATOM 696 C CA . TYR B 1 5 ? 15.422 14.844 15.797 1 82.19 5 TYR B CA 1
ATOM 697 C C . TYR B 1 5 ? 14.203 13.953 15.562 1 82.19 5 TYR B C 1
ATOM 699 O O . TYR B 1 5 ? 14.344 12.75 15.305 1 82.19 5 TYR B O 1
ATOM 707 N N . LYS B 1 6 ? 13.133 14.492 15.539 1 86.06 6 LYS B N 1
ATOM 708 C CA . LYS B 1 6 ? 11.898 13.742 15.367 1 86.06 6 LYS B CA 1
ATOM 709 C C . LYS B 1 6 ? 11.836 13.102 13.984 1 86.06 6 LYS B C 1
ATOM 711 O O . LYS B 1 6 ? 11.453 11.938 13.844 1 86.06 6 LYS B O 1
ATOM 716 N N . ILE B 1 7 ? 12.219 13.812 12.938 1 89.81 7 ILE B N 1
ATOM 717 C CA . ILE B 1 7 ? 12.156 13.281 11.586 1 89.81 7 ILE B CA 1
ATOM 718 C C . ILE B 1 7 ? 13.203 12.172 11.422 1 89.81 7 ILE B C 1
ATOM 720 O O . ILE B 1 7 ? 12.953 11.172 10.742 1 89.81 7 ILE B O 1
ATOM 724 N N . THR B 1 8 ? 14.266 12.406 12.102 1 89.12 8 THR B N 1
ATOM 725 C CA . THR B 1 8 ? 15.305 11.383 12.031 1 89.12 8 THR B CA 1
ATOM 726 C C . THR B 1 8 ? 14.828 10.078 12.656 1 89.12 8 THR B C 1
ATOM 728 O O . THR B 1 8 ? 15.016 9 12.078 1 89.12 8 THR B O 1
ATOM 731 N N . LEU B 1 9 ? 14.25 10.133 13.773 1 89.31 9 LEU B N 1
ATOM 732 C CA . LEU B 1 9 ? 13.734 8.945 14.445 1 89.31 9 LEU B CA 1
ATOM 733 C C . LEU B 1 9 ? 12.625 8.289 13.625 1 89.31 9 LEU B C 1
ATOM 735 O O . LEU B 1 9 ? 12.578 7.062 13.508 1 89.31 9 LEU B O 1
ATOM 739 N N . SER B 1 10 ? 11.805 9.125 13.086 1 91.44 10 SER B N 1
ATOM 740 C CA . SER B 1 10 ? 10.711 8.586 12.281 1 91.44 10 SER B CA 1
ATOM 741 C C . SER B 1 10 ? 11.242 7.836 11.062 1 91.44 10 SER B C 1
ATOM 743 O O . SER B 1 10 ? 10.703 6.797 10.688 1 91.44 10 SER B O 1
ATOM 745 N N . LYS B 1 11 ? 12.242 8.359 10.516 1 93.19 11 LYS B N 1
ATOM 746 C CA . LYS B 1 11 ? 12.859 7.691 9.367 1 93.19 11 LYS B CA 1
ATOM 747 C C . LYS B 1 11 ? 13.445 6.34 9.773 1 93.19 11 LYS B C 1
ATOM 749 O O . LYS B 1 11 ? 13.312 5.355 9.039 1 93.19 11 LYS B O 1
ATOM 754 N N . GLU B 1 12 ? 14.062 6.27 10.898 1 90 12 GLU B N 1
ATOM 755 C CA . GLU B 1 12 ? 14.672 5.027 11.367 1 90 12 GLU B CA 1
ATOM 756 C C . GLU B 1 12 ? 13.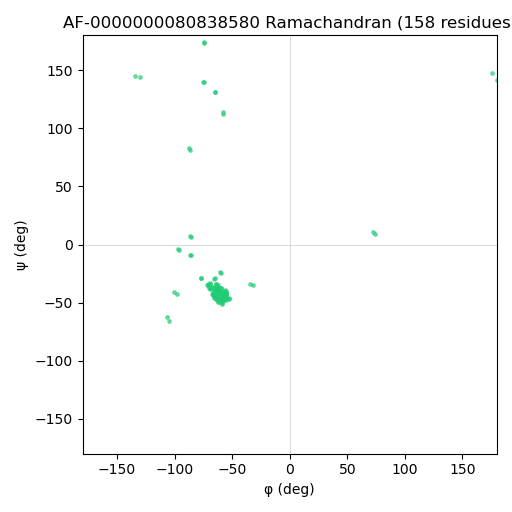609 3.975 11.672 1 90 12 GLU B C 1
ATOM 758 O O . GLU B 1 12 ? 13.781 2.799 11.344 1 90 12 GLU B O 1
ATOM 763 N N . VAL B 1 13 ? 12.609 4.375 12.281 1 90.69 13 VAL B N 1
ATOM 764 C CA . VAL B 1 13 ? 11.516 3.459 12.578 1 90.69 13 VAL B CA 1
ATOM 765 C C . VAL B 1 13 ? 10.906 2.949 11.273 1 90.69 13 VAL B C 1
ATOM 767 O O . VAL B 1 13 ? 10.648 1.751 11.133 1 90.69 13 VAL B O 1
ATOM 770 N N . ALA B 1 14 ? 10.672 3.904 10.305 1 93.19 14 ALA B N 1
ATOM 771 C CA . ALA B 1 14 ? 10.117 3.508 9.008 1 93.19 14 ALA B CA 1
ATOM 772 C C . ALA B 1 14 ? 11.031 2.504 8.312 1 93.19 14 ALA B C 1
ATOM 774 O O . ALA B 1 14 ? 10.562 1.552 7.691 1 93.19 14 ALA B O 1
ATOM 775 N N . ARG B 1 15 ? 12.32 2.672 8.445 1 93.25 15 ARG B N 1
ATOM 776 C CA . ARG B 1 15 ? 13.297 1.754 7.863 1 93.25 15 ARG B CA 1
ATOM 777 C C . ARG B 1 15 ? 13.141 0.352 8.445 1 93.25 15 ARG B C 1
ATOM 779 O O . ARG B 1 15 ? 13.07 -0.629 7.699 1 93.25 15 ARG B O 1
ATOM 786 N N . GLU B 1 16 ? 13.094 0.267 9.703 1 90.56 16 GLU B N 1
ATOM 787 C CA . GLU B 1 16 ? 12.977 -1.022 10.383 1 90.56 16 GLU B CA 1
ATOM 788 C C . GLU B 1 16 ? 11.672 -1.722 10.016 1 90.56 16 GLU B C 1
ATOM 790 O O . GLU B 1 16 ? 11.648 -2.932 9.789 1 90.56 16 GLU B O 1
ATOM 795 N N . CYS B 1 17 ? 10.656 -0.941 9.992 1 92.75 17 CYS B N 1
ATOM 796 C CA . CYS B 1 17 ? 9.359 -1.507 9.633 1 92.75 17 CYS B CA 1
ATOM 797 C C . CYS B 1 17 ? 9.359 -1.992 8.188 1 92.75 17 CYS B C 1
ATOM 799 O O . CYS B 1 17 ? 8.781 -3.035 7.879 1 92.75 17 CYS B O 1
ATOM 801 N N . ALA B 1 18 ? 9.992 -1.223 7.309 1 94.88 18 ALA B N 1
ATOM 802 C CA . ALA B 1 18 ? 10.094 -1.628 5.906 1 94.88 18 ALA B CA 1
ATOM 803 C C . ALA B 1 18 ? 10.867 -2.934 5.766 1 94.88 18 ALA B C 1
ATOM 805 O O . ALA B 1 18 ? 10.492 -3.807 4.984 1 94.88 18 ALA B O 1
ATOM 806 N N . TRP B 1 19 ? 11.844 -3.127 6.559 1 93.12 19 TRP B N 1
ATOM 807 C CA . TRP B 1 19 ? 12.586 -4.379 6.566 1 93.12 19 TRP B CA 1
ATOM 808 C C . TRP B 1 19 ? 11.703 -5.539 7.008 1 93.12 19 TRP B C 1
ATOM 810 O O . TRP B 1 19 ? 11.836 -6.66 6.508 1 93.12 19 TRP B O 1
ATOM 820 N N . GLY B 1 20 ? 10.914 -5.258 7.98 1 91.5 20 GLY B N 1
ATOM 821 C CA . GLY B 1 20 ? 9.945 -6.266 8.391 1 91.5 20 GLY B CA 1
ATOM 822 C C . GLY B 1 20 ? 9.055 -6.73 7.262 1 91.5 20 GLY B C 1
ATOM 823 O O . GLY B 1 20 ? 8.758 -7.922 7.145 1 91.5 20 GLY B O 1
ATOM 824 N N . VAL B 1 21 ? 8.641 -5.797 6.426 1 92 21 VAL B N 1
ATOM 825 C CA . VAL B 1 21 ? 7.801 -6.125 5.273 1 92 21 VAL B CA 1
ATOM 826 C C . VAL B 1 21 ? 8.578 -7.012 4.309 1 92 21 VAL B C 1
ATOM 828 O O . VAL B 1 21 ? 8.07 -8.031 3.842 1 92 21 VAL B O 1
ATOM 831 N N . LEU B 1 22 ? 9.828 -6.629 4.074 1 94.25 22 LEU B N 1
ATOM 832 C CA . LEU B 1 22 ? 10.664 -7.402 3.16 1 94.25 22 LEU B CA 1
ATOM 833 C C . LEU B 1 22 ? 10.883 -8.82 3.689 1 94.25 22 LEU B C 1
ATOM 835 O O . LEU B 1 22 ? 10.867 -9.781 2.922 1 94.25 22 LEU B O 1
ATOM 839 N N . ALA B 1 23 ? 11.078 -8.93 4.949 1 92.06 23 ALA B N 1
ATOM 840 C CA . ALA B 1 23 ? 11.25 -10.242 5.559 1 92.06 23 ALA B CA 1
ATOM 841 C C . ALA B 1 23 ? 9.992 -11.094 5.383 1 92.06 23 ALA B C 1
ATOM 843 O O . ALA B 1 23 ? 10.086 -12.297 5.113 1 92.06 23 ALA B O 1
ATOM 844 N N . LYS B 1 24 ? 8.875 -10.547 5.602 1 91.5 24 LYS B N 1
ATOM 845 C CA . LYS B 1 24 ? 7.617 -11.273 5.422 1 91.5 24 LYS B CA 1
ATOM 846 C C . LYS B 1 24 ? 7.449 -11.727 3.975 1 91.5 24 LYS B C 1
ATOM 848 O O . LYS B 1 24 ? 6.953 -12.82 3.717 1 91.5 24 LYS B O 1
ATOM 853 N N . ILE B 1 25 ? 7.789 -10.82 2.986 1 92.12 25 ILE B N 1
ATOM 854 C CA . ILE B 1 25 ? 7.719 -11.188 1.575 1 92.12 25 ILE B CA 1
ATOM 855 C C . ILE B 1 25 ? 8.562 -12.438 1.326 1 92.12 25 ILE B C 1
ATOM 857 O O . ILE B 1 25 ? 8.102 -13.383 0.685 1 92.12 25 ILE B O 1
ATOM 861 N N . SER B 1 26 ? 9.742 -12.422 1.884 1 90.75 26 SER B N 1
ATOM 862 C CA . SER B 1 26 ? 10.641 -13.562 1.71 1 90.75 26 SER B CA 1
ATOM 863 C C . SER B 1 26 ? 10.031 -14.836 2.281 1 90.75 26 SER B C 1
ATOM 865 O O . SER B 1 26 ? 10.086 -15.898 1.65 1 90.75 26 SER B O 1
ATOM 867 N N . LYS B 1 27 ? 9.461 -14.75 3.41 1 90.31 27 LYS B N 1
ATOM 868 C CA . LYS B 1 27 ? 8.82 -15.898 4.047 1 90.31 27 LYS B CA 1
ATOM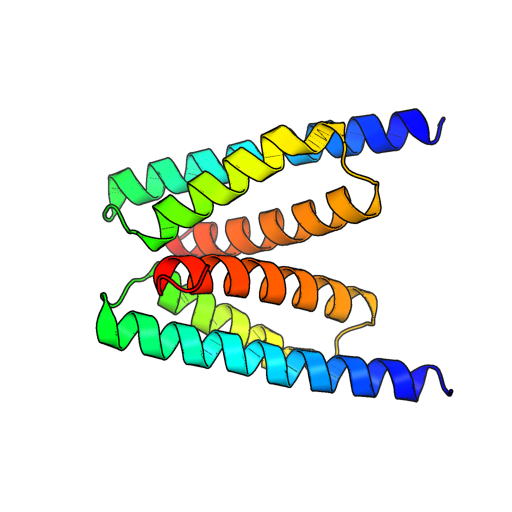 869 C C . LYS B 1 27 ? 7.66 -16.422 3.211 1 90.31 27 LYS B C 1
ATOM 871 O O . LYS B 1 27 ? 7.5 -17.625 3.041 1 90.31 27 LYS B O 1
ATOM 876 N N . ILE B 1 28 ? 6.824 -15.531 2.682 1 88.56 28 ILE B N 1
ATOM 877 C CA . ILE B 1 28 ? 5.664 -15.891 1.881 1 88.56 28 ILE B CA 1
ATOM 878 C C . ILE B 1 28 ? 6.117 -16.547 0.58 1 88.56 28 ILE B C 1
ATOM 880 O O . ILE B 1 28 ? 5.539 -17.547 0.148 1 88.56 28 ILE B O 1
ATOM 884 N N . GLU B 1 29 ? 7.184 -16 -0.035 1 85.88 29 GLU B N 1
ATOM 885 C CA . GLU B 1 29 ? 7.711 -16.578 -1.269 1 85.88 29 GLU B CA 1
ATOM 886 C C . GLU B 1 29 ? 8.281 -17.969 -1.027 1 85.88 29 GLU B C 1
ATOM 888 O O . GLU B 1 29 ? 8.172 -18.859 -1.885 1 85.88 29 GLU B O 1
ATOM 893 N N . ASP B 1 30 ? 8.766 -18.203 0.132 1 83.88 30 ASP B N 1
ATOM 894 C CA . ASP B 1 30 ? 9.352 -19.484 0.489 1 83.88 30 ASP B CA 1
ATOM 895 C C . ASP B 1 30 ? 8.273 -20.531 0.763 1 83.88 30 ASP B C 1
ATOM 897 O O . ASP B 1 30 ? 8.492 -21.734 0.558 1 83.88 30 ASP B O 1
ATOM 901 N N . THR B 1 31 ? 7.105 -20.047 1.224 1 81.31 31 THR B N 1
ATOM 902 C CA . THR B 1 31 ? 6.098 -20.969 1.723 1 81.31 31 THR B CA 1
ATOM 903 C C . THR B 1 31 ? 5.008 -21.203 0.677 1 81.31 31 THR B C 1
ATOM 905 O O . THR B 1 31 ? 4.445 -22.297 0.591 1 81.31 31 THR B O 1
ATOM 908 N N . ILE B 1 32 ? 4.633 -20.141 0.034 1 73.44 32 ILE B N 1
ATOM 909 C CA . ILE B 1 32 ? 3.477 -20.25 -0.851 1 73.44 32 ILE B CA 1
ATOM 910 C C . ILE B 1 32 ? 3.943 -20.281 -2.305 1 73.44 32 ILE B C 1
ATOM 912 O O . ILE B 1 32 ? 3.682 -21.25 -3.025 1 73.44 32 ILE B O 1
ATOM 916 N N . GLU B 1 33 ? 4.477 -19.406 -2.93 1 71.56 33 GLU B N 1
ATOM 917 C CA . GLU B 1 33 ? 4.953 -19.359 -4.309 1 71.56 33 GLU B CA 1
ATOM 918 C C . GLU B 1 33 ? 5.562 -18 -4.641 1 71.56 33 GLU B C 1
ATOM 920 O O . GLU B 1 33 ? 5.086 -16.969 -4.16 1 71.56 33 GLU B O 1
ATOM 925 N N . LYS B 1 34 ? 6.551 -18.188 -5.375 1 78.88 34 LYS B N 1
ATOM 926 C CA . LYS B 1 34 ? 7.102 -16.969 -5.957 1 78.88 34 LYS B CA 1
ATOM 927 C C . LYS B 1 34 ? 6.105 -16.312 -6.906 1 78.88 34 LYS B C 1
ATOM 929 O O . LYS B 1 34 ? 5.383 -17 -7.633 1 78.88 34 LYS B O 1
ATOM 934 N N . SER B 1 35 ? 5.953 -15 -6.688 1 85.94 35 SER B N 1
ATOM 935 C CA . SER B 1 35 ? 5.035 -14.281 -7.57 1 85.94 35 SER B CA 1
ATOM 936 C C . SER B 1 35 ? 5.648 -12.977 -8.055 1 85.94 35 SER B C 1
ATOM 938 O O . SER B 1 35 ? 6.41 -12.328 -7.332 1 85.94 35 SER B O 1
ATOM 940 N N . LEU B 1 36 ? 5.301 -12.672 -9.281 1 87 36 LEU B N 1
ATOM 941 C CA . LEU B 1 36 ? 5.738 -11.414 -9.875 1 87 36 LEU B CA 1
ATOM 942 C C . LEU B 1 36 ? 5.305 -10.227 -9.023 1 87 36 LEU B C 1
ATOM 944 O O . LEU B 1 36 ? 6.055 -9.258 -8.867 1 87 36 LEU B O 1
ATOM 948 N N . LEU B 1 37 ? 4.141 -10.258 -8.508 1 90.06 37 LEU B N 1
ATOM 949 C CA . LEU B 1 37 ? 3.629 -9.18 -7.664 1 90.06 37 LEU B CA 1
ATOM 950 C C . LEU B 1 37 ? 4.531 -8.961 -6.453 1 90.06 37 LEU B C 1
ATOM 952 O O . LEU B 1 37 ? 4.91 -7.828 -6.156 1 90.06 37 LEU B O 1
ATOM 956 N N . LEU B 1 38 ? 4.902 -9.984 -5.758 1 92.5 38 LEU B N 1
ATOM 957 C CA . LEU B 1 38 ? 5.754 -9.867 -4.578 1 92.5 38 LEU B CA 1
ATOM 958 C C . LEU B 1 38 ? 7.141 -9.352 -4.957 1 92.5 38 LEU B C 1
ATOM 960 O O . LEU B 1 38 ? 7.746 -8.578 -4.211 1 92.5 38 LEU B O 1
ATOM 964 N N . GLU B 1 39 ? 7.664 -9.773 -6.098 1 92.06 39 GLU B N 1
ATOM 965 C CA . GLU B 1 39 ? 8.961 -9.297 -6.57 1 92.06 39 GLU B CA 1
ATOM 966 C C . GLU B 1 39 ? 8.938 -7.789 -6.809 1 92.06 39 GLU B C 1
ATOM 968 O O . GLU B 1 39 ? 9.883 -7.082 -6.445 1 92.06 39 GLU B O 1
ATOM 973 N N . ILE B 1 40 ? 7.906 -7.375 -7.469 1 93 40 ILE B N 1
ATOM 974 C CA . ILE B 1 40 ? 7.789 -5.949 -7.766 1 93 40 ILE B CA 1
ATOM 975 C C . ILE B 1 40 ? 7.648 -5.16 -6.469 1 93 40 ILE B C 1
ATOM 977 O O . ILE B 1 40 ? 8.273 -4.109 -6.305 1 93 40 ILE B O 1
ATOM 981 N N . ILE B 1 41 ? 6.824 -5.613 -5.531 1 94.38 41 ILE B N 1
ATOM 982 C CA . ILE B 1 41 ? 6.691 -4.938 -4.246 1 94.38 41 ILE B CA 1
ATOM 983 C C . ILE B 1 41 ? 8.039 -4.91 -3.535 1 94.38 41 ILE B C 1
ATOM 985 O O . ILE B 1 41 ? 8.422 -3.893 -2.955 1 94.38 41 ILE B O 1
ATOM 989 N N . ASN B 1 42 ? 8.781 -6.008 -3.533 1 94.81 42 ASN B N 1
ATOM 990 C CA . ASN B 1 42 ? 10.117 -6.078 -2.941 1 94.81 42 ASN B CA 1
ATOM 991 C C . ASN B 1 42 ? 11.039 -5.008 -3.516 1 94.81 42 ASN B C 1
ATOM 993 O O . ASN B 1 42 ? 11.703 -4.293 -2.768 1 94.81 42 ASN B O 1
ATOM 997 N N . LYS B 1 43 ? 11.016 -4.934 -4.77 1 95.19 43 LYS B N 1
ATOM 998 C CA . LYS B 1 43 ? 11.852 -3.941 -5.434 1 95.19 43 LYS B CA 1
ATOM 999 C C . LYS B 1 43 ? 11.438 -2.523 -5.047 1 95.19 43 LYS B C 1
ATOM 1001 O O . LYS B 1 43 ? 12.297 -1.674 -4.785 1 95.19 43 LYS B O 1
ATOM 1006 N N . GLU B 1 44 ? 10.125 -2.25 -5.113 1 94.12 44 GLU B N 1
ATOM 1007 C CA . GLU B 1 44 ? 9.625 -0.931 -4.738 1 94.12 44 GLU B CA 1
ATOM 1008 C C . GLU B 1 44 ? 10.062 -0.558 -3.322 1 94.12 44 GLU B C 1
ATOM 1010 O O . GLU B 1 44 ? 10.445 0.585 -3.068 1 94.12 44 GLU B O 1
ATOM 1015 N N . PHE B 1 45 ? 9.992 -1.436 -2.371 1 95 45 PHE B N 1
ATOM 1016 C CA . PHE B 1 45 ? 10.398 -1.174 -0.997 1 95 45 PHE B CA 1
ATOM 1017 C C . PHE B 1 45 ? 11.898 -0.936 -0.914 1 95 45 PHE B C 1
ATOM 1019 O O . PHE B 1 45 ? 12.359 -0.064 -0.172 1 95 45 PHE B O 1
ATOM 1026 N N . GLY B 1 46 ? 12.641 -1.784 -1.629 1 93.75 46 GLY B N 1
ATOM 1027 C CA . GLY B 1 46 ? 14.078 -1.529 -1.691 1 93.75 46 GLY B CA 1
ATOM 1028 C C . GLY B 1 46 ? 14.414 -0.114 -2.123 1 93.75 46 GLY B C 1
ATOM 1029 O O . GLY B 1 46 ? 15.219 0.56 -1.484 1 93.75 46 GLY B O 1
ATOM 1030 N N . ASP B 1 47 ? 13.742 0.337 -3.18 1 95.06 47 ASP B N 1
ATOM 1031 C CA . ASP B 1 47 ? 13.945 1.692 -3.684 1 95.06 47 ASP B CA 1
ATOM 1032 C C . ASP B 1 47 ? 13.547 2.732 -2.641 1 95.06 47 ASP B C 1
ATOM 1034 O O . ASP B 1 47 ? 14.25 3.723 -2.439 1 95.06 47 ASP B O 1
ATOM 1038 N N . LYS B 1 48 ? 12.438 2.514 -2.02 1 94.88 48 LYS B N 1
ATOM 1039 C CA . LYS B 1 48 ? 11.945 3.461 -1.024 1 94.88 48 LYS B CA 1
ATOM 1040 C C . LYS B 1 48 ? 12.891 3.543 0.171 1 94.88 48 LYS B C 1
ATOM 1042 O O . LYS B 1 48 ? 13.117 4.625 0.717 1 94.88 48 LYS B O 1
ATOM 1047 N N . ILE B 1 49 ? 13.406 2.424 0.612 1 94.56 49 ILE B N 1
ATOM 1048 C CA . ILE B 1 49 ? 14.352 2.41 1.724 1 94.56 49 ILE B CA 1
ATOM 1049 C C . ILE B 1 49 ? 15.602 3.207 1.349 1 94.56 49 ILE B C 1
ATOM 1051 O O . ILE B 1 49 ? 16.125 3.957 2.168 1 94.56 49 ILE B O 1
ATOM 1055 N N . GLN B 1 50 ? 16.047 3.076 0.142 1 95 50 GLN B N 1
ATOM 1056 C CA . GLN B 1 50 ? 17.203 3.814 -0.333 1 95 50 GLN B CA 1
ATOM 1057 C C . GLN B 1 50 ? 16.938 5.316 -0.343 1 95 50 GLN B C 1
ATOM 1059 O O . GLN B 1 50 ? 17.844 6.117 -0.106 1 95 50 GLN B O 1
ATOM 1064 N N . ASP B 1 51 ? 15.734 5.691 -0.612 1 95.19 51 ASP B N 1
ATOM 1065 C CA . ASP B 1 51 ? 15.367 7.098 -0.726 1 95.19 51 ASP B CA 1
ATOM 1066 C C . ASP B 1 51 ? 15.016 7.688 0.639 1 95.19 51 ASP B C 1
ATOM 1068 O O . ASP B 1 51 ? 14.844 8.898 0.771 1 95.19 51 ASP B O 1
ATOM 1072 N N . LEU B 1 52 ? 14.906 6.895 1.655 1 94.5 52 LEU B N 1
ATOM 1073 C CA . LEU B 1 52 ? 14.383 7.27 2.965 1 94.5 52 LEU B CA 1
ATOM 1074 C C . LEU B 1 52 ? 15.148 8.461 3.533 1 94.5 52 LEU B C 1
ATOM 1076 O O . LEU B 1 52 ? 14.539 9.391 4.082 1 94.5 52 LEU B O 1
ATOM 1080 N N . PRO B 1 53 ? 16.5 8.562 3.432 1 92.5 53 PRO B N 1
ATOM 1081 C CA . PRO B 1 53 ? 17.234 9.688 4 1 92.5 53 PRO B CA 1
ATOM 1082 C C . PRO B 1 53 ? 16.812 11.031 3.414 1 92.5 53 PRO B C 1
ATOM 1084 O O . PRO B 1 53 ? 16.953 12.07 4.074 1 92.5 53 PRO B O 1
ATOM 1087 N N . LYS B 1 54 ? 16.266 11.047 2.236 1 95.25 54 LYS B N 1
ATOM 1088 C CA . LYS B 1 54 ? 15.891 12.281 1.547 1 95.25 54 LYS B CA 1
ATOM 1089 C C . LYS B 1 54 ? 14.414 12.609 1.759 1 95.25 54 LYS B C 1
ATOM 1091 O O . LYS B 1 54 ? 13.945 13.68 1.361 1 95.25 54 LYS B O 1
ATOM 1096 N N . MET B 1 55 ? 13.68 11.789 2.389 1 94.25 55 MET B N 1
ATOM 1097 C CA . MET B 1 55 ? 12.234 11.938 2.52 1 94.25 55 MET B CA 1
ATOM 1098 C C . MET B 1 55 ? 11.883 13.031 3.523 1 94.25 55 MET B C 1
ATOM 1100 O O . MET B 1 55 ? 12.555 13.172 4.551 1 94.25 55 MET B O 1
ATOM 1104 N N . THR B 1 56 ? 10.859 13.789 3.135 1 94.75 56 THR B N 1
ATOM 1105 C CA . THR B 1 56 ? 10.258 14.727 4.078 1 94.75 56 THR B CA 1
ATOM 1106 C C . THR B 1 56 ? 9.406 13.992 5.105 1 94.75 56 THR B C 1
ATOM 1108 O O . THR B 1 56 ? 9.211 12.781 5.004 1 94.75 56 THR B O 1
ATOM 1111 N N . GLU B 1 57 ? 8.922 14.742 6.074 1 92.62 57 GLU B N 1
ATOM 1112 C CA . GLU B 1 57 ? 8.039 14.156 7.082 1 92.62 57 GLU B CA 1
ATOM 1113 C C . GLU B 1 57 ? 6.789 13.562 6.438 1 92.62 57 GLU B C 1
ATOM 1115 O O . GLU B 1 57 ? 6.359 12.469 6.797 1 92.62 57 GLU B O 1
ATOM 1120 N N . LYS B 1 58 ? 6.273 14.289 5.52 1 94.19 58 LYS B N 1
ATOM 1121 C CA . LYS B 1 58 ? 5.074 13.812 4.828 1 94.19 58 LYS B CA 1
ATOM 1122 C C . LYS B 1 58 ? 5.359 12.539 4.039 1 94.19 58 LYS B C 1
ATOM 1124 O O . LYS B 1 58 ? 4.543 11.617 4.02 1 94.19 58 LYS B O 1
ATOM 1129 N N . ASP B 1 59 ? 6.488 12.484 3.436 1 95.75 59 ASP B N 1
ATOM 1130 C CA . ASP B 1 59 ? 6.883 11.289 2.693 1 95.75 59 ASP B CA 1
ATOM 1131 C C . ASP B 1 59 ? 6.965 10.078 3.615 1 95.75 59 ASP B C 1
ATOM 1133 O O . ASP B 1 59 ? 6.531 8.984 3.248 1 95.75 59 ASP B O 1
ATOM 1137 N N . VAL B 1 60 ? 7.582 10.289 4.762 1 94.81 60 VAL B N 1
ATOM 1138 C CA . VAL B 1 60 ? 7.75 9.203 5.719 1 94.81 60 VAL B CA 1
ATOM 1139 C C . VAL B 1 60 ? 6.383 8.727 6.207 1 94.81 60 VAL B C 1
ATOM 1141 O O . VAL B 1 60 ? 6.137 7.523 6.305 1 94.81 60 VAL B O 1
ATOM 1144 N N . GLU B 1 61 ? 5.562 9.641 6.52 1 94.69 61 GLU B N 1
ATOM 1145 C CA . GLU B 1 61 ? 4.207 9.297 6.93 1 94.69 61 GLU B CA 1
ATOM 1146 C C . GLU B 1 61 ? 3.506 8.461 5.859 1 94.69 61 GLU B C 1
ATOM 1148 O O . GLU B 1 61 ? 2.846 7.469 6.176 1 94.69 61 GLU B O 1
ATOM 1153 N N . ASN B 1 62 ? 3.617 8.844 4.617 1 96.5 62 ASN B N 1
ATOM 1154 C CA . ASN B 1 62 ? 3.027 8.094 3.514 1 96.5 62 ASN B CA 1
ATOM 1155 C C . ASN B 1 62 ? 3.602 6.684 3.426 1 96.5 62 ASN B C 1
ATOM 1157 O O . ASN B 1 62 ? 2.865 5.723 3.193 1 96.5 62 ASN B O 1
ATOM 1161 N N . PHE B 1 63 ? 4.891 6.586 3.566 1 97 63 PHE B N 1
ATOM 1162 C CA . PHE B 1 63 ? 5.555 5.285 3.514 1 97 63 PHE B CA 1
ATOM 1163 C C . PHE B 1 63 ? 5.051 4.375 4.629 1 97 63 PHE B C 1
ATOM 1165 O O . PHE B 1 63 ? 4.812 3.188 4.406 1 97 63 PHE B O 1
ATOM 1172 N N . GLU B 1 64 ? 4.871 4.961 5.793 1 95.31 64 GLU B N 1
ATOM 1173 C CA . GLU B 1 64 ? 4.371 4.191 6.93 1 95.31 64 GLU B CA 1
ATOM 1174 C C . GLU B 1 64 ? 2.963 3.664 6.664 1 95.31 64 GLU B C 1
ATOM 1176 O O . GLU B 1 64 ? 2.605 2.574 7.117 1 95.31 64 GLU B O 1
ATOM 1181 N N . VAL B 1 65 ? 2.205 4.434 6.016 1 96.44 65 VAL B N 1
ATOM 1182 C CA . VAL B 1 65 ? 0.857 4.004 5.656 1 96.44 65 VAL B CA 1
ATOM 1183 C C . VAL B 1 65 ? 0.926 2.762 4.773 1 96.44 65 VAL B C 1
ATOM 1185 O O . VAL B 1 65 ? 0.18 1.803 4.98 1 96.44 65 VAL B O 1
ATOM 1188 N N . ILE B 1 66 ? 1.807 2.74 3.797 1 97.31 66 ILE B N 1
ATOM 1189 C CA . ILE B 1 66 ? 1.981 1.611 2.889 1 97.31 66 ILE B CA 1
ATOM 1190 C C . ILE B 1 66 ? 2.447 0.386 3.674 1 97.31 66 ILE B C 1
ATOM 1192 O O . ILE B 1 66 ? 1.942 -0.72 3.467 1 97.31 66 ILE B O 1
ATOM 1196 N N . ILE B 1 67 ? 3.367 0.606 4.547 1 96.69 67 ILE B N 1
ATOM 1197 C CA . ILE B 1 67 ? 3.908 -0.471 5.367 1 96.69 67 ILE B CA 1
ATOM 1198 C C . ILE B 1 67 ? 2.785 -1.118 6.176 1 96.69 67 ILE B C 1
ATOM 1200 O O . ILE B 1 67 ? 2.656 -2.344 6.199 1 96.69 67 ILE B O 1
ATOM 1204 N N . ARG B 1 68 ? 2.004 -0.279 6.859 1 96.19 68 ARG B N 1
ATOM 1205 C CA . ARG B 1 68 ? 0.91 -0.794 7.676 1 96.19 68 ARG B CA 1
ATOM 1206 C C . ARG B 1 68 ? -0.074 -1.596 6.828 1 96.19 68 ARG B C 1
ATOM 1208 O O . ARG B 1 68 ? -0.535 -2.662 7.246 1 96.19 68 ARG B O 1
ATOM 1215 N N . PHE B 1 69 ? -0.417 -1.082 5.645 1 96.12 69 PHE B N 1
ATOM 1216 C CA . PHE B 1 69 ? -1.339 -1.777 4.754 1 96.12 69 PHE B CA 1
ATOM 1217 C C . PHE B 1 69 ? -0.791 -3.146 4.371 1 96.12 69 PHE B C 1
ATOM 1219 O O . PHE B 1 69 ? -1.49 -4.156 4.484 1 96.12 69 PHE B O 1
ATOM 1226 N N . LEU B 1 70 ? 0.453 -3.219 3.947 1 96.62 70 LEU B N 1
ATOM 1227 C CA . LEU B 1 70 ? 1.033 -4.473 3.484 1 96.62 70 LEU B CA 1
ATOM 1228 C C . LEU B 1 70 ? 1.205 -5.453 4.641 1 96.62 70 LEU B C 1
ATOM 1230 O O . LEU B 1 70 ? 0.996 -6.656 4.477 1 96.62 70 LEU B O 1
ATOM 1234 N N . ASN B 1 71 ? 1.564 -4.918 5.793 1 94.94 71 ASN B N 1
ATOM 1235 C CA . ASN B 1 71 ? 1.655 -5.801 6.953 1 94.94 71 ASN B CA 1
ATOM 1236 C C . ASN B 1 71 ? 0.321 -6.48 7.246 1 94.94 71 ASN B C 1
ATOM 1238 O O . ASN B 1 71 ? 0.281 -7.672 7.555 1 94.94 71 ASN B O 1
ATOM 1242 N N . ASN B 1 72 ? -0.717 -5.707 7.227 1 94.25 72 ASN B N 1
ATOM 1243 C CA . ASN B 1 72 ? -2.043 -6.273 7.445 1 94.25 72 ASN B CA 1
ATOM 1244 C C . ASN B 1 72 ? -2.367 -7.352 6.414 1 94.25 72 ASN B C 1
ATOM 1246 O O . ASN B 1 72 ? -2.863 -8.422 6.77 1 94.25 72 ASN B O 1
ATOM 1250 N N . VAL B 1 73 ? -2.082 -7.098 5.16 1 94 73 VAL B N 1
ATOM 1251 C CA . VAL B 1 73 ? -2.342 -8.039 4.074 1 94 73 VAL B CA 1
ATOM 1252 C C . VAL B 1 73 ? -1.522 -9.312 4.285 1 94 73 VAL B C 1
ATOM 1254 O O . VAL B 1 73 ? -2.051 -10.422 4.184 1 94 73 VAL B O 1
ATOM 1257 N N . PHE B 1 74 ? -0.285 -9.148 4.617 1 93.25 74 PHE B N 1
ATOM 1258 C CA . PHE B 1 74 ? 0.604 -10.297 4.758 1 93.25 74 PHE B CA 1
ATOM 1259 C C . PHE B 1 74 ? 0.259 -11.094 6.008 1 93.25 74 PHE B C 1
ATOM 1261 O O . PHE B 1 74 ? 0.398 -12.32 6.027 1 93.25 74 PHE B O 1
ATOM 1268 N N . ASN B 1 75 ? -0.162 -10.383 7.059 1 92.31 75 ASN B N 1
ATOM 1269 C CA . ASN B 1 75 ? -0.644 -11.102 8.234 1 92.31 75 ASN B CA 1
ATOM 1270 C C . ASN B 1 75 ? -1.818 -12.008 7.891 1 92.31 75 ASN B C 1
ATOM 1272 O O . ASN B 1 75 ? -1.896 -13.141 8.383 1 92.31 75 ASN B O 1
ATOM 1276 N N . LYS B 1 76 ? -2.676 -11.547 7.074 1 90.81 76 LYS B N 1
ATOM 1277 C CA . LYS B 1 76 ? -3.824 -12.344 6.656 1 90.81 76 LYS B CA 1
ATOM 1278 C C . LYS B 1 76 ? -3.387 -13.531 5.809 1 90.81 76 LYS B C 1
ATOM 1280 O O . LYS B 1 76 ? -3.965 -14.617 5.91 1 90.81 76 LYS B O 1
ATOM 1285 N N . ILE B 1 77 ? -2.365 -13.312 4.977 1 88.56 77 ILE B N 1
ATOM 1286 C CA . ILE B 1 77 ? -1.838 -14.398 4.16 1 88.56 77 ILE B CA 1
ATOM 1287 C C . ILE B 1 77 ? -1.264 -15.484 5.062 1 88.56 77 ILE B C 1
ATOM 1289 O O . ILE B 1 77 ? -1.43 -16.672 4.789 1 88.56 77 ILE B O 1
ATOM 1293 N N . GLN B 1 78 ? -0.624 -15.078 6.086 1 87.31 78 GLN B N 1
ATOM 1294 C CA . GLN B 1 78 ? 0.054 -16.016 6.977 1 87.31 78 GLN B CA 1
ATOM 1295 C C . GLN B 1 78 ? -0.899 -16.547 8.039 1 87.31 78 GLN B C 1
ATOM 1297 O O . GLN B 1 78 ? -0.519 -17.391 8.852 1 87.31 78 GLN B O 1
ATOM 1302 N N . GLY B 1 79 ? -2.15 -16.219 7.906 1 79.44 79 GLY B N 1
ATOM 1303 C CA . GLY B 1 79 ? -3.135 -16.703 8.859 1 79.44 79 GLY B CA 1
ATOM 1304 C C . GLY B 1 79 ? -3.031 -16.031 10.219 1 79.44 79 GLY B C 1
ATOM 1305 O O . GLY B 1 79 ? -3.418 -16.625 11.234 1 79.44 79 GLY B O 1
ATOM 1306 N N . GLU B 1 80 ? -2.203 -14.953 10.258 1 62.06 80 GLU B N 1
ATOM 1307 C CA . GLU B 1 80 ? -2.053 -14.242 11.523 1 62.06 80 GLU B CA 1
ATOM 1308 C C . GLU B 1 80 ? -3.127 -13.172 11.688 1 62.06 80 GLU B C 1
ATOM 1310 O O . GLU B 1 80 ? -3.314 -12.336 10.797 1 62.06 80 GLU B O 1
ATOM 1315 N N . ASN B 1 81 ? -4.352 -13.406 12.133 1 51.03 81 ASN B N 1
ATOM 1316 C CA . ASN B 1 81 ? -5.414 -12.438 12.391 1 51.03 81 ASN B CA 1
ATOM 1317 C C . ASN B 1 81 ? -4.988 -11.406 13.43 1 51.03 81 ASN B C 1
ATOM 1319 O O . ASN B 1 81 ? -4.23 -11.719 14.352 1 51.03 81 ASN B O 1
#

Nearest PDB structures (foldseek):
  1ez3-assembly1_A  TM=4.653E-01  e=1.718E+00  Rattus norvegicus
  3lg7-assembly1_B  TM=3.599E-01  e=3.655E+00  synthetic construct
  8th8-assembly1_H  TM=5.013E-01  e=8.735E+00  Tetrahymena thermophila
  3lg7-assembly1_C  TM=3.601E-01  e=7.777E+00  synthetic construct
  1ez3-assembly1_A  TM=4.641E-01  e=1.718E+00  Rattus norvegicus

pLDDT: mean 89.6, std 8.71, range [50.72, 97.31]

Foldseek 3Di:
DPPVVVLVVLLVVLLVLLVVLLVLLVVCCVPPHDDPVSVVVNVVSVVCNVCSVVDDPVRSVVSVVVSVVSVVVSCVVVVND/DPPVVVLVVLLVVLLVLLVVLLVLLVVCCVPPHDDPVSVVVNVVSVVCNVCSVVDDPVRSVVSVVVSVVSVVVSCVVVVND

Organism: Fusobacterium vincentii (NCBI:txid155615)

Secondary structure (DSSP, 8-state):
--HHHHHHHHHHHHHHHHHHHHHHHHHHHHHT---HHHHHHHHHHHHHHHHGGG--HHHHHHHHHHHHHHHHHHHHHTT--/--HHHHHHHHHHHHHHHHHHHHHHHHHHHHHT---HHHHHHHHHHHHHHHHGGG--HHHHHHHHHHHHHHHHHHHHHTT--

Radius of gyration: 16.5 Å; Cα contacts (8 Å, |Δi|>4): 100; chains: 2; bounding box: 36×47×39 Å

Sequence (162 aa):
MDKNYKITLSKEVARECAWGVLAKISKIEDTIEKSLLLEIINKEFGDKIQDLPKMTEKDVENFEVIIRFLNNVFNKIQGENMDKNYKITLSKEVARECAWGVLAKISKIEDTIEKSLLLEIINKEFGDKIQDLPKMTEKDVENFEVIIRFLNNVFNKIQGEN

Solvent-accessible surface area (backbone atoms only — not comparable to full-atom values): 9103 Å² total; per-residue (Å²): 130,61,70,67,55,53,50,50,51,50,44,51,52,47,47,55,51,49,48,50,50,50,51,50,51,51,52,46,36,73,71,74,51,80,45,72,67,59,52,49,51,47,50,53,49,53,53,48,58,71,45,44,87,76,49,51,68,68,52,48,54,49,49,44,47,43,46,55,53,50,47,54,52,50,29,53,73,71,67,47,126,132,61,70,66,56,54,49,52,51,50,46,52,52,48,47,56,51,48,48,53,50,50,51,50,51,52,52,44,39,74,69,73,53,77,46,70,67,59,52,50,51,48,49,53,50,53,53,49,57,71,46,46,88,76,49,50,67,67,52,48,54,48,51,45,46,45,48,54,53,51,48,54,52,50,29,53,72,70,68,46,127